Protein AF-A0A7V2EKK7-F1 (afdb_monomer_lite)

pLDDT: mean 91.12, std 6.4, range [53.28, 96.62]

Structure (mmCIF, N/CA/C/O backbone):
data_AF-A0A7V2EKK7-F1
#
_entry.id   AF-A0A7V2EKK7-F1
#
loop_
_atom_site.group_PDB
_atom_site.id
_atom_site.type_symbol
_atom_site.label_atom_id
_atom_site.label_alt_id
_atom_site.label_comp_id
_atom_site.label_asym_id
_atom_site.label_entity_id
_atom_site.label_seq_id
_atom_site.pdbx_PDB_ins_code
_atom_site.Cartn_x
_atom_site.Cartn_y
_atom_site.Cartn_z
_atom_site.occupancy
_atom_site.B_iso_or_equiv
_atom_site.auth_seq_id
_atom_site.auth_comp_id
_atom_site.auth_asym_id
_atom_site.auth_atom_id
_atom_site.pdbx_PDB_model_num
ATOM 1 N N . MET A 1 1 ? -35.196 5.013 49.686 1.00 64.00 1 MET A N 1
ATOM 2 C CA . MET A 1 1 ? -33.800 5.391 49.359 1.00 64.00 1 MET A CA 1
ATOM 3 C C . MET A 1 1 ? -32.950 4.212 48.882 1.00 64.00 1 MET A C 1
ATOM 5 O O . MET A 1 1 ? -32.254 4.381 47.896 1.00 64.00 1 MET A O 1
ATOM 9 N N . ARG A 1 2 ? -33.038 3.020 49.497 1.00 78.38 2 ARG A N 1
ATOM 10 C CA . ARG A 1 2 ? -32.252 1.824 49.110 1.00 78.38 2 ARG A CA 1
ATOM 11 C C . ARG A 1 2 ? -32.430 1.379 47.644 1.00 78.38 2 ARG A C 1
ATOM 13 O O . ARG A 1 2 ? -31.446 1.198 46.948 1.00 78.38 2 ARG A O 1
ATOM 20 N N . PHE A 1 3 ? -33.672 1.358 47.156 1.00 84.19 3 PHE A N 1
ATOM 21 C CA . PHE A 1 3 ? -34.009 1.009 45.766 1.00 84.19 3 PHE A CA 1
ATOM 22 C C . PHE A 1 3 ? -33.352 1.922 44.715 1.00 84.19 3 PHE A C 1
ATOM 24 O O . PHE A 1 3 ? -32.885 1.459 43.684 1.00 84.19 3 PHE A O 1
ATOM 31 N N . ILE A 1 4 ? -33.281 3.229 44.989 1.00 87.81 4 ILE A N 1
ATOM 32 C CA . ILE A 1 4 ? -32.661 4.196 44.070 1.00 87.81 4 ILE A CA 1
ATOM 33 C C . ILE A 1 4 ? -31.144 3.982 44.030 1.00 87.81 4 ILE A C 1
ATOM 35 O O . ILE A 1 4 ? -30.550 4.048 42.962 1.00 87.81 4 ILE A O 1
ATOM 39 N N . ALA A 1 5 ? -30.519 3.679 45.171 1.00 87.75 5 ALA A N 1
ATOM 40 C CA . ALA A 1 5 ? -29.091 3.378 45.224 1.00 87.75 5 ALA A CA 1
ATOM 41 C C . ALA A 1 5 ? -28.743 2.077 44.476 1.00 87.75 5 ALA A C 1
ATOM 43 O O . ALA A 1 5 ? -27.777 2.056 43.723 1.00 87.75 5 ALA A O 1
ATOM 44 N N . GLU A 1 6 ? -29.553 1.025 44.629 1.00 89.62 6 GLU A N 1
ATOM 45 C CA . GLU A 1 6 ? -29.388 -0.249 43.909 1.00 89.62 6 GLU A CA 1
ATOM 46 C C . GLU A 1 6 ? -29.587 -0.085 42.395 1.00 89.62 6 GLU A C 1
ATOM 48 O O . GLU A 1 6 ? -28.825 -0.640 41.607 1.00 89.62 6 GLU A O 1
ATOM 53 N N . PHE A 1 7 ? -30.560 0.732 41.982 1.00 91.31 7 PHE A N 1
ATOM 54 C CA . PHE A 1 7 ? -30.777 1.062 40.574 1.00 91.31 7 PHE A CA 1
ATOM 55 C C . PHE A 1 7 ? -29.625 1.883 39.974 1.00 91.31 7 PHE A C 1
ATOM 57 O O . PHE A 1 7 ? -29.194 1.625 38.856 1.00 91.31 7 PHE A O 1
ATOM 64 N N . ILE A 1 8 ? -29.093 2.864 40.708 1.00 89.81 8 ILE A N 1
ATOM 65 C CA . ILE A 1 8 ? -27.939 3.647 40.244 1.00 89.81 8 ILE A CA 1
ATOM 66 C C . ILE A 1 8 ? -26.702 2.751 40.117 1.00 89.81 8 ILE A C 1
ATOM 68 O O . ILE A 1 8 ? -25.987 2.848 39.122 1.00 89.81 8 ILE A O 1
ATOM 72 N N . LEU A 1 9 ? -26.465 1.861 41.085 1.00 91.75 9 LEU A N 1
ATOM 73 C CA . LEU A 1 9 ? -25.347 0.918 41.041 1.00 91.75 9 LEU A CA 1
ATOM 74 C C . LEU A 1 9 ? -25.436 -0.019 39.832 1.00 91.75 9 LEU A C 1
ATOM 76 O O . LEU A 1 9 ? -24.449 -0.160 39.116 1.00 91.75 9 LEU A O 1
ATOM 80 N N . SER A 1 10 ? -26.612 -0.582 39.541 1.00 89.62 10 SER A N 1
ATOM 81 C CA . SER A 1 10 ? -26.771 -1.486 38.395 1.00 89.62 10 SER A CA 1
ATOM 82 C C . SER A 1 10 ? -26.573 -0.784 37.047 1.00 89.62 10 SER A C 1
ATOM 84 O O . SER A 1 10 ? -25.971 -1.353 36.138 1.00 89.62 10 SER A O 1
ATOM 86 N N . VAL A 1 11 ? -27.008 0.474 36.915 1.00 90.31 11 VAL A N 1
ATOM 87 C CA . VAL A 1 11 ? -26.758 1.283 35.710 1.00 90.31 11 VAL A CA 1
ATOM 88 C C . VAL A 1 11 ? -25.268 1.600 35.550 1.00 90.31 11 VAL A C 1
ATOM 90 O O . VAL A 1 11 ? -24.744 1.531 34.439 1.00 90.31 11 VAL A O 1
ATOM 93 N N . VAL A 1 12 ? -24.566 1.920 36.639 1.00 91.44 12 VAL A N 1
ATOM 94 C CA . VAL A 1 12 ? -23.119 2.190 36.606 1.00 91.44 12 VAL A CA 1
ATOM 95 C C . VAL A 1 12 ? -22.329 0.934 36.233 1.00 91.44 12 VAL A C 1
ATOM 97 O O . VAL A 1 12 ? -21.440 1.011 35.387 1.00 91.44 12 VAL A O 1
ATOM 100 N N . GLU A 1 13 ? -22.679 -0.227 36.788 1.00 92.62 13 GLU A N 1
ATOM 101 C CA . GLU A 1 13 ? -22.058 -1.510 36.430 1.00 92.62 13 GLU A CA 1
ATOM 102 C C . GLU A 1 13 ? -22.280 -1.861 34.952 1.00 92.62 13 GLU A C 1
ATOM 104 O O . GLU A 1 13 ? -21.349 -2.297 34.266 1.00 92.62 13 GLU A O 1
ATOM 109 N N . LEU A 1 14 ? -23.487 -1.610 34.429 1.00 92.44 14 LEU A N 1
ATOM 110 C CA . LEU A 1 14 ? -23.796 -1.791 33.011 1.00 92.44 14 LEU A CA 1
ATOM 111 C C . LEU A 1 14 ? -22.898 -0.901 32.136 1.00 92.44 14 LEU A C 1
ATOM 113 O O . LEU A 1 14 ? -22.243 -1.403 31.220 1.00 92.44 14 LEU A O 1
ATOM 117 N N . LEU A 1 15 ? -22.801 0.392 32.458 1.00 90.62 15 LEU A N 1
ATOM 118 C CA . LEU A 1 15 ? -21.969 1.350 31.724 1.00 90.62 15 LEU A CA 1
ATOM 119 C C . LEU A 1 15 ? -20.478 1.004 31.789 1.00 90.62 15 LEU A C 1
ATOM 121 O O . LEU A 1 15 ? -19.777 1.123 30.785 1.00 90.62 15 LEU A O 1
ATOM 125 N N . GLU A 1 16 ? -19.974 0.533 32.930 1.00 91.81 16 GLU A N 1
ATOM 126 C CA . GLU A 1 16 ? -18.589 0.064 33.035 1.00 91.81 16 GLU A CA 1
ATOM 127 C C . GLU A 1 16 ? -18.314 -1.171 32.170 1.00 91.81 16 GLU A C 1
ATOM 129 O O . GLU A 1 16 ? -17.206 -1.329 31.640 1.00 91.81 16 GLU A O 1
ATOM 134 N N . SER A 1 17 ? -19.293 -2.070 32.048 1.00 90.06 17 SER A N 1
ATOM 135 C CA . SER A 1 17 ? -19.172 -3.268 31.218 1.00 90.06 17 SER A CA 1
ATOM 136 C C . SER A 1 17 ? -19.143 -2.911 29.727 1.00 90.06 17 SER A C 1
ATOM 138 O O . SER A 1 17 ? -18.258 -3.375 29.000 1.00 90.06 17 SER A O 1
ATOM 140 N N . GLU A 1 18 ? -20.015 -1.997 29.290 1.00 88.31 18 GLU A N 1
ATOM 141 C CA . GLU A 1 18 ? -20.035 -1.496 27.916 1.00 88.31 18 GLU A CA 1
ATOM 142 C C . GLU A 1 18 ? -18.787 -0.678 27.595 1.00 88.31 18 GLU A C 1
ATOM 144 O O . GLU A 1 18 ? -18.195 -0.865 26.535 1.00 88.31 18 GLU A O 1
ATOM 149 N N . ALA A 1 19 ? -18.314 0.165 28.517 1.00 86.50 19 ALA A N 1
ATOM 150 C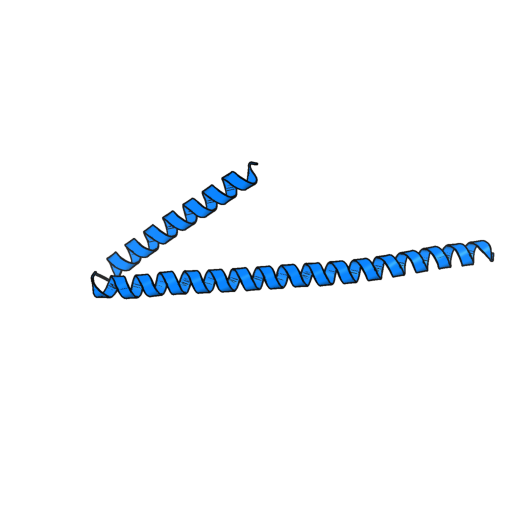 CA . ALA A 1 19 ? -17.088 0.935 28.327 1.00 86.50 19 ALA A CA 1
ATOM 151 C C . ALA A 1 19 ? -15.864 0.022 28.142 1.00 86.50 19 ALA A C 1
ATOM 153 O O . ALA A 1 19 ? -15.003 0.291 27.299 1.00 86.50 19 ALA A O 1
ATOM 154 N N . ARG A 1 20 ? -15.789 -1.091 28.887 1.00 89.25 20 ARG A N 1
ATOM 155 C CA . ARG A 1 20 ? -14.737 -2.106 28.710 1.00 89.25 20 ARG A CA 1
ATOM 156 C C . ARG A 1 20 ? -14.844 -2.814 27.362 1.00 89.25 20 ARG A C 1
ATOM 158 O O . ARG A 1 20 ? -13.831 -2.930 26.671 1.00 89.25 20 ARG A O 1
ATOM 165 N N . ALA A 1 21 ? -16.043 -3.240 26.969 1.00 86.81 21 ALA A N 1
ATOM 166 C CA . ALA A 1 21 ? -16.270 -3.869 25.669 1.00 86.81 21 ALA A CA 1
ATOM 167 C C . ALA A 1 21 ? -15.936 -2.912 24.510 1.00 86.81 21 ALA A C 1
ATOM 169 O O . ALA A 1 21 ? -15.226 -3.278 23.574 1.00 86.81 21 ALA A O 1
ATOM 170 N N . PHE A 1 22 ? -16.361 -1.654 24.614 1.00 89.56 22 PHE A N 1
ATOM 171 C CA . PHE A 1 22 ? -16.084 -0.602 23.644 1.00 89.56 22 PHE A CA 1
ATOM 172 C C . PHE A 1 22 ? -14.586 -0.311 23.530 1.00 89.56 22 PHE A C 1
ATOM 174 O O . PHE A 1 22 ? -14.057 -0.236 22.423 1.00 89.56 22 PHE A O 1
ATOM 181 N N . LYS A 1 23 ? -13.871 -0.235 24.660 1.00 89.19 23 LYS A N 1
ATOM 182 C CA . LYS A 1 23 ? -12.414 -0.057 24.673 1.00 89.19 23 LYS A CA 1
ATOM 183 C C . LYS A 1 23 ? -11.699 -1.196 23.948 1.00 89.19 23 LYS A C 1
ATOM 185 O O . LYS A 1 23 ? -10.803 -0.923 23.156 1.00 89.19 23 LYS A O 1
ATOM 190 N N . LEU A 1 24 ? -12.084 -2.450 24.192 1.00 87.69 24 LEU A N 1
ATOM 191 C CA . LEU A 1 24 ? -11.487 -3.611 23.519 1.00 87.69 24 LEU A CA 1
ATOM 192 C C . LEU A 1 24 ? -11.787 -3.622 22.016 1.00 87.69 24 LEU A C 1
ATOM 194 O O . LEU A 1 24 ? -10.888 -3.888 21.220 1.00 87.69 24 LEU A O 1
ATOM 198 N N . ASN A 1 25 ? -13.013 -3.269 21.626 1.00 88.69 25 ASN A N 1
ATOM 199 C CA . ASN A 1 25 ? -13.410 -3.182 20.221 1.00 88.69 25 ASN A CA 1
ATOM 200 C C . ASN A 1 25 ? -12.681 -2.057 19.480 1.00 88.69 25 ASN A C 1
ATOM 202 O O . ASN A 1 25 ? -12.232 -2.259 18.355 1.00 88.69 25 ASN A O 1
ATOM 206 N N . ILE A 1 26 ? -12.502 -0.891 20.109 1.00 90.25 26 ILE A N 1
ATOM 207 C CA . ILE A 1 26 ? -11.676 0.181 19.540 1.00 90.25 26 ILE A CA 1
ATOM 208 C C . ILE A 1 26 ? -10.238 -0.291 19.395 1.00 90.25 26 ILE A C 1
ATOM 210 O O . ILE A 1 26 ? -9.632 -0.065 18.352 1.00 90.25 26 ILE A O 1
ATOM 214 N N . LEU A 1 27 ? -9.681 -0.935 20.422 1.00 90.12 27 LEU A N 1
ATOM 215 C CA . LEU A 1 27 ? -8.289 -1.362 20.385 1.00 90.12 27 LEU A CA 1
ATOM 216 C C . LEU A 1 27 ? -8.055 -2.366 19.250 1.00 90.12 27 LEU A C 1
ATOM 218 O O . LEU A 1 27 ? -7.088 -2.219 18.507 1.00 90.12 27 LEU A O 1
ATOM 222 N N . SER A 1 28 ? -8.968 -3.327 19.069 1.00 90.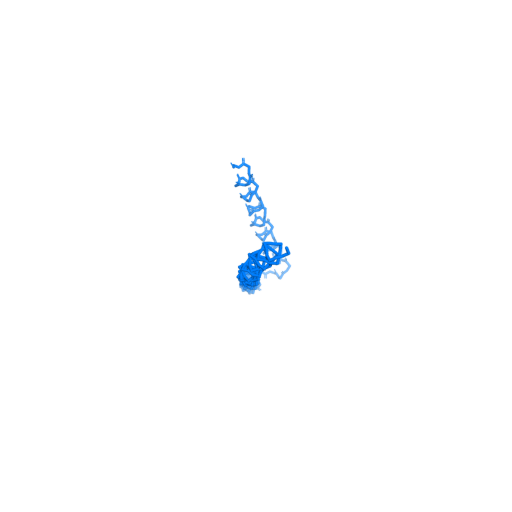12 28 SER A N 1
ATOM 223 C CA . SER A 1 28 ? -8.881 -4.290 17.968 1.00 90.12 28 SER A CA 1
ATOM 224 C C . SER A 1 28 ? -9.035 -3.605 16.611 1.00 90.12 28 SER A C 1
ATOM 226 O O . SER A 1 28 ? -8.222 -3.841 15.720 1.00 90.12 28 SER A O 1
ATOM 228 N N . LEU A 1 29 ? -9.999 -2.690 16.464 1.00 91.50 29 LEU A N 1
ATOM 229 C CA . LEU A 1 29 ? -10.212 -1.928 15.235 1.00 91.50 29 LEU A CA 1
ATOM 230 C C . LEU A 1 29 ? -8.981 -1.093 14.867 1.00 91.50 29 LEU A C 1
ATOM 232 O O . LEU A 1 29 ? -8.541 -1.120 13.719 1.00 91.50 29 LEU A O 1
ATOM 236 N N . VAL A 1 30 ? -8.376 -0.412 15.840 1.00 92.94 30 VAL A N 1
ATOM 237 C CA . VAL A 1 30 ? -7.129 0.337 15.646 1.00 92.94 30 VAL A CA 1
ATOM 238 C C . VAL A 1 30 ? -6.005 -0.604 15.219 1.00 92.94 30 VAL A C 1
ATOM 240 O O . VAL A 1 30 ? -5.308 -0.303 14.252 1.00 92.94 30 VAL A O 1
ATOM 243 N N . SER A 1 31 ? -5.846 -1.761 15.867 1.00 89.62 31 SER A N 1
ATOM 244 C CA . SER A 1 31 ? -4.853 -2.755 15.450 1.00 89.62 31 SER A CA 1
ATOM 245 C C . SER A 1 31 ? -5.076 -3.215 14.007 1.00 89.62 31 SER A C 1
ATOM 247 O O . SER A 1 31 ? -4.123 -3.225 13.230 1.00 89.62 31 SER A O 1
ATOM 249 N N . TYR A 1 32 ? -6.313 -3.528 13.610 1.00 92.50 32 TYR A N 1
ATOM 250 C CA . TYR A 1 32 ? -6.625 -3.922 12.233 1.00 92.50 32 TYR A CA 1
ATOM 251 C C . TYR A 1 32 ? -6.291 -2.822 11.226 1.00 92.50 32 TYR A C 1
ATOM 253 O O . TYR A 1 32 ? -5.684 -3.109 10.196 1.00 92.50 32 TYR A O 1
ATOM 261 N N . LEU A 1 33 ? -6.630 -1.566 11.526 1.00 92.56 33 LEU A N 1
ATOM 262 C CA . LEU A 1 33 ? -6.308 -0.432 10.658 1.00 92.56 33 LEU A CA 1
ATOM 263 C C . LEU A 1 33 ? -4.798 -0.216 10.529 1.00 92.56 33 LEU A C 1
ATOM 265 O O . LEU A 1 33 ? -4.315 0.035 9.427 1.00 92.56 33 LEU A O 1
ATOM 269 N N . VAL A 1 34 ? -4.044 -0.358 11.621 1.00 94.06 34 VAL A N 1
ATOM 270 C CA . VAL A 1 34 ? -2.577 -0.253 11.602 1.00 94.06 34 VAL A CA 1
ATOM 271 C C . VAL A 1 34 ? -1.962 -1.370 10.760 1.00 94.06 34 VAL A C 1
ATOM 273 O O . VAL A 1 34 ? -1.106 -1.093 9.922 1.00 94.06 34 VAL A O 1
ATOM 276 N N . PHE A 1 35 ? -2.416 -2.616 10.920 1.00 93.38 35 PHE A N 1
ATOM 277 C CA . PHE A 1 35 ? -1.951 -3.734 10.093 1.00 93.38 35 PHE A CA 1
ATOM 278 C C . PHE A 1 35 ? -2.303 -3.548 8.617 1.00 93.38 35 PHE A C 1
ATOM 280 O O . PHE A 1 35 ? -1.466 -3.808 7.754 1.00 93.38 35 PHE A O 1
ATOM 287 N N . LEU A 1 36 ? -3.510 -3.065 8.319 1.00 94.44 36 LEU A N 1
ATOM 288 C CA . LEU A 1 36 ? -3.932 -2.769 6.954 1.00 94.44 36 LEU A CA 1
ATOM 289 C C . LEU A 1 36 ? -3.061 -1.668 6.341 1.00 94.44 36 LEU A C 1
ATOM 291 O O . LEU A 1 36 ? -2.563 -1.836 5.230 1.00 94.44 36 LEU A O 1
ATOM 295 N N . ALA A 1 37 ? -2.808 -0.584 7.076 1.00 93.56 37 ALA A N 1
ATOM 296 C CA . ALA A 1 37 ? -1.932 0.496 6.633 1.00 93.56 37 ALA A CA 1
ATOM 297 C C . ALA A 1 37 ? -0.495 0.006 6.393 1.00 93.56 37 ALA A C 1
ATOM 299 O O . ALA A 1 37 ? 0.089 0.296 5.349 1.00 93.56 37 ALA A O 1
ATOM 300 N N . ALA A 1 38 ? 0.061 -0.789 7.312 1.00 94.25 38 ALA A N 1
ATOM 301 C CA . ALA A 1 38 ? 1.382 -1.392 7.153 1.00 94.25 38 ALA A CA 1
ATOM 302 C C . ALA A 1 38 ? 1.440 -2.318 5.926 1.00 94.25 38 ALA A C 1
ATOM 304 O O . ALA A 1 38 ? 2.375 -2.233 5.132 1.00 94.25 38 ALA A O 1
ATOM 305 N N . GLY A 1 39 ? 0.413 -3.147 5.721 1.00 94.50 39 GLY A N 1
ATOM 306 C CA . GLY A 1 39 ? 0.284 -3.998 4.539 1.00 94.50 39 GLY A CA 1
ATOM 307 C C . GLY A 1 39 ? 0.239 -3.192 3.240 1.00 94.50 39 GLY A C 1
ATOM 308 O O . GLY A 1 39 ? 0.958 -3.512 2.295 1.00 94.50 39 GLY A O 1
ATOM 309 N N . MET A 1 40 ? -0.532 -2.100 3.199 1.00 93.44 40 MET A N 1
ATOM 310 C CA . MET A 1 40 ? -0.576 -1.204 2.037 1.00 93.44 40 MET A CA 1
ATOM 311 C C . MET A 1 40 ? 0.783 -0.558 1.755 1.00 93.44 40 MET A C 1
ATOM 313 O O . MET A 1 40 ? 1.191 -0.494 0.598 1.00 93.44 40 MET A O 1
ATOM 317 N N . LEU A 1 41 ? 1.514 -0.127 2.787 1.00 95.06 41 LEU A N 1
ATOM 318 C CA . LEU A 1 41 ? 2.863 0.420 2.622 1.00 95.06 41 LEU A CA 1
ATOM 319 C C . LEU A 1 41 ? 3.833 -0.615 2.045 1.00 95.06 41 LEU A C 1
ATOM 321 O O . LEU A 1 41 ? 4.565 -0.303 1.109 1.00 95.06 41 LEU A O 1
ATOM 325 N N . VAL A 1 42 ? 3.810 -1.851 2.547 1.00 96.44 42 VAL A N 1
ATOM 326 C CA . VAL A 1 42 ? 4.648 -2.939 2.018 1.00 96.44 42 VAL A CA 1
ATOM 327 C C . VAL A 1 42 ? 4.327 -3.211 0.548 1.00 96.44 42 VAL A C 1
ATOM 329 O O . VAL A 1 42 ? 5.246 -3.345 -0.260 1.00 96.44 42 VAL A O 1
ATOM 332 N N . LEU A 1 43 ? 3.045 -3.237 0.174 1.00 94.06 43 LEU A N 1
ATOM 333 C CA . LEU A 1 43 ? 2.635 -3.417 -1.221 1.00 94.06 43 LEU A CA 1
ATOM 334 C C . LEU A 1 43 ? 3.099 -2.262 -2.116 1.00 94.06 43 LEU A C 1
ATOM 336 O O . LEU A 1 43 ? 3.585 -2.511 -3.217 1.00 94.06 43 LEU A O 1
ATOM 340 N N . LEU A 1 44 ? 2.998 -1.016 -1.646 1.00 92.31 44 LEU A N 1
ATOM 341 C CA . LEU A 1 44 ? 3.475 0.157 -2.384 1.00 92.31 44 LEU A CA 1
ATOM 342 C C . LEU A 1 44 ? 4.990 0.112 -2.602 1.00 92.31 44 LEU A C 1
ATOM 344 O O . LEU A 1 44 ? 5.456 0.346 -3.717 1.00 92.31 44 LEU A O 1
ATOM 348 N N . VAL A 1 45 ? 5.757 -0.236 -1.566 1.00 96.62 45 VAL A N 1
ATOM 349 C CA . VAL A 1 45 ? 7.214 -0.390 -1.667 1.00 96.62 45 VAL A CA 1
ATOM 350 C C . VAL A 1 45 ? 7.568 -1.533 -2.617 1.00 96.62 45 VAL A C 1
ATOM 352 O O . VAL A 1 45 ? 8.407 -1.355 -3.496 1.00 96.62 45 VAL A O 1
ATOM 355 N N . GLY A 1 46 ? 6.902 -2.684 -2.500 1.00 95.94 46 GLY A N 1
ATOM 356 C CA . GLY A 1 46 ? 7.107 -3.820 -3.398 1.00 95.94 46 GLY A CA 1
ATOM 357 C C . GLY A 1 46 ? 6.833 -3.461 -4.860 1.00 95.94 46 GLY A C 1
ATOM 358 O O . GLY A 1 46 ? 7.662 -3.734 -5.727 1.00 95.94 46 GLY A O 1
ATOM 359 N N . ALA A 1 47 ? 5.721 -2.776 -5.133 1.00 93.25 47 ALA A N 1
ATOM 360 C CA . ALA A 1 47 ? 5.388 -2.297 -6.472 1.00 93.25 47 ALA A CA 1
ATOM 361 C C . ALA A 1 47 ? 6.439 -1.311 -7.009 1.00 93.25 47 ALA A C 1
ATOM 363 O O . ALA A 1 47 ? 6.882 -1.448 -8.150 1.00 93.25 47 ALA A O 1
ATOM 364 N N . ALA A 1 48 ? 6.893 -0.361 -6.185 1.00 93.69 48 ALA A N 1
ATOM 365 C CA . ALA A 1 48 ? 7.936 0.588 -6.565 1.00 93.69 48 ALA A CA 1
ATOM 366 C C . ALA A 1 48 ? 9.265 -0.112 -6.895 1.00 93.69 48 ALA A C 1
ATOM 368 O O . ALA A 1 48 ? 9.902 0.223 -7.893 1.00 93.69 48 ALA A O 1
ATOM 369 N N . LEU A 1 49 ? 9.664 -1.116 -6.108 1.00 96.38 49 LEU A N 1
ATOM 370 C CA . LEU A 1 49 ? 10.874 -1.904 -6.358 1.00 96.38 49 LEU A CA 1
ATOM 371 C C . LEU A 1 49 ? 10.777 -2.725 -7.648 1.00 96.38 49 LEU A C 1
ATOM 373 O O . LEU A 1 49 ? 11.752 -2.792 -8.394 1.00 96.38 49 LEU A O 1
ATOM 377 N N . ILE A 1 50 ? 9.612 -3.309 -7.942 1.00 95.25 50 ILE A N 1
ATOM 378 C CA . ILE A 1 50 ? 9.374 -4.035 -9.197 1.00 95.25 50 ILE A CA 1
ATOM 379 C C . ILE A 1 50 ? 9.496 -3.087 -10.394 1.00 95.25 50 ILE A C 1
ATOM 381 O O . ILE A 1 50 ? 10.224 -3.389 -11.341 1.00 95.25 50 ILE A O 1
ATOM 385 N N . LEU A 1 51 ? 8.836 -1.924 -10.344 1.00 94.06 51 LEU A N 1
ATOM 386 C CA . LEU A 1 51 ? 8.915 -0.919 -11.409 1.00 94.06 51 LEU A CA 1
ATOM 387 C C . LEU A 1 51 ? 10.346 -0.405 -11.594 1.00 94.06 51 LEU A C 1
ATOM 389 O O . LEU A 1 51 ? 10.812 -0.264 -12.723 1.00 94.06 51 LEU A O 1
ATOM 393 N N . TRP A 1 52 ? 11.066 -0.181 -10.494 1.00 94.06 52 TRP A N 1
ATOM 394 C CA . TRP A 1 52 ? 12.468 0.222 -10.525 1.00 94.06 52 TRP A CA 1
ATOM 395 C C . TRP A 1 52 ? 13.370 -0.848 -11.146 1.00 94.06 52 TRP A C 1
ATOM 397 O O . TRP A 1 52 ? 14.204 -0.535 -11.994 1.00 94.06 52 TRP A O 1
ATOM 407 N N . GLY A 1 53 ? 13.197 -2.115 -10.760 1.00 94.38 53 GLY A N 1
ATOM 408 C CA . GLY A 1 53 ? 13.934 -3.238 -11.337 1.00 94.38 53 GLY A CA 1
ATOM 409 C C . GLY A 1 53 ? 13.678 -3.374 -12.837 1.00 94.38 53 GLY A C 1
ATOM 410 O O . GLY A 1 53 ? 14.621 -3.500 -13.616 1.00 94.38 53 GLY A O 1
ATOM 411 N N . PHE A 1 54 ? 12.417 -3.256 -13.256 1.00 93.38 54 PHE A N 1
ATOM 412 C CA . PHE A 1 54 ? 12.044 -3.293 -14.668 1.00 93.38 54 PHE A CA 1
ATOM 413 C C . PHE A 1 54 ? 12.638 -2.117 -15.454 1.00 93.38 54 PHE A C 1
ATOM 415 O O . PHE A 1 54 ? 13.197 -2.317 -16.531 1.00 93.38 54 PHE A O 1
ATOM 422 N N . TYR A 1 55 ? 12.618 -0.907 -14.887 1.00 93.88 55 TYR A N 1
ATOM 423 C CA . TYR A 1 55 ? 13.292 0.253 -15.469 1.00 93.88 55 TYR A CA 1
ATOM 424 C C . TYR A 1 55 ? 14.796 0.009 -15.638 1.00 93.88 55 TYR A C 1
ATOM 426 O O . TYR A 1 55 ? 15.338 0.229 -16.718 1.00 93.88 55 TYR A O 1
ATOM 434 N N . LYS A 1 56 ? 15.471 -0.506 -14.601 1.00 95.69 56 LYS A N 1
ATOM 435 C CA . LYS A 1 56 ? 16.905 -0.822 -14.656 1.00 95.69 56 LYS A CA 1
ATOM 436 C C . LYS A 1 56 ? 17.246 -1.858 -15.725 1.00 95.69 56 LYS A C 1
ATOM 438 O O . LYS A 1 56 ? 18.303 -1.740 -16.331 1.00 95.69 56 LYS A O 1
ATOM 443 N N . LEU A 1 57 ? 16.370 -2.830 -15.970 1.00 94.56 57 LEU A N 1
ATOM 444 C CA . LEU A 1 57 ? 16.536 -3.799 -17.055 1.00 94.56 57 LEU A CA 1
ATOM 445 C C . LEU A 1 57 ? 16.288 -3.186 -18.437 1.00 94.56 57 LEU A C 1
ATOM 447 O O . LEU A 1 57 ? 16.964 -3.553 -19.385 1.00 94.56 57 LEU A O 1
ATOM 451 N N . LEU A 1 58 ? 15.348 -2.252 -18.572 1.00 92.81 58 LEU A N 1
ATOM 452 C CA . LEU A 1 58 ? 15.079 -1.585 -19.848 1.00 92.81 58 LEU A CA 1
ATOM 453 C C . LEU A 1 58 ? 16.245 -0.694 -20.281 1.00 92.81 58 LEU A C 1
ATOM 455 O O . LEU A 1 58 ? 16.667 -0.759 -21.432 1.00 92.81 58 LEU A O 1
ATOM 459 N N . ILE A 1 59 ? 16.814 0.095 -19.368 1.00 93.94 59 ILE A N 1
ATOM 460 C CA . ILE A 1 59 ? 17.888 1.041 -19.718 1.00 93.94 59 ILE A CA 1
ATOM 461 C C . ILE A 1 59 ? 19.208 0.372 -20.133 1.00 93.94 59 ILE A C 1
ATOM 463 O O . ILE A 1 59 ? 20.117 1.063 -20.583 1.00 93.94 59 ILE A O 1
ATOM 467 N N . THR A 1 60 ? 19.354 -0.949 -19.972 1.00 95.56 60 THR A N 1
ATOM 468 C CA . THR A 1 60 ? 20.509 -1.673 -20.532 1.00 95.56 60 THR A CA 1
ATOM 469 C C . THR A 1 60 ? 20.354 -1.936 -22.029 1.00 95.56 60 THR A C 1
ATOM 471 O O . THR A 1 60 ? 21.356 -2.162 -22.704 1.00 95.56 60 THR A O 1
ATOM 474 N N . ALA A 1 61 ? 19.124 -1.903 -22.551 1.00 94.31 61 ALA A N 1
ATOM 475 C CA . ALA A 1 61 ? 18.802 -2.204 -23.943 1.00 94.31 61 ALA A CA 1
ATOM 476 C C . ALA A 1 61 ? 18.344 -0.974 -24.745 1.00 94.31 61 ALA A C 1
ATOM 478 O O . ALA A 1 61 ? 18.470 -0.966 -25.968 1.00 94.31 61 ALA A O 1
ATOM 479 N N . ILE A 1 62 ? 17.800 0.050 -24.083 1.00 95.31 62 ILE A N 1
ATOM 480 C CA . ILE A 1 62 ? 17.236 1.247 -24.722 1.00 95.31 62 ILE A CA 1
ATOM 481 C C . ILE A 1 62 ? 17.650 2.537 -24.010 1.00 95.31 62 ILE A C 1
ATOM 483 O O . ILE A 1 62 ? 18.131 2.516 -22.879 1.00 95.31 62 ILE A O 1
ATOM 487 N N . ASP A 1 63 ? 17.421 3.673 -24.675 1.00 95.75 63 ASP A N 1
ATOM 488 C CA . ASP A 1 63 ? 17.662 4.999 -24.107 1.00 95.75 63 ASP A CA 1
ATOM 489 C C . ASP A 1 63 ? 16.877 5.212 -22.786 1.00 95.75 63 ASP A C 1
ATOM 491 O O . ASP A 1 63 ? 15.702 4.823 -22.704 1.00 95.75 63 ASP A O 1
ATOM 495 N N . PRO A 1 64 ? 17.477 5.844 -21.754 1.00 93.50 64 PRO A N 1
ATOM 496 C CA . PRO A 1 64 ? 16.828 6.062 -20.460 1.00 93.50 64 PRO A CA 1
ATOM 497 C C . PRO A 1 64 ? 15.486 6.795 -20.540 1.00 93.50 64 PRO A C 1
ATOM 499 O O . PRO A 1 64 ? 14.565 6.475 -19.785 1.00 93.50 64 PRO A O 1
ATOM 502 N N . ILE A 1 65 ? 15.347 7.749 -21.466 1.00 93.56 65 ILE A N 1
ATOM 503 C CA . ILE A 1 65 ? 14.115 8.523 -21.649 1.00 93.56 65 ILE A CA 1
ATOM 504 C C . ILE A 1 65 ? 13.015 7.609 -22.192 1.00 93.56 65 ILE A C 1
ATOM 506 O O . ILE A 1 65 ? 11.896 7.605 -21.673 1.00 93.56 65 ILE A O 1
ATOM 510 N N . ALA A 1 66 ? 13.341 6.781 -23.188 1.00 92.88 66 ALA A N 1
ATOM 511 C CA . ALA A 1 66 ? 12.409 5.803 -23.741 1.00 92.88 66 ALA A CA 1
ATOM 512 C C . ALA A 1 66 ? 11.988 4.764 -22.685 1.00 92.88 66 ALA A C 1
ATOM 514 O O . ALA A 1 66 ? 10.805 4.442 -22.568 1.00 92.88 66 ALA A O 1
ATOM 515 N N . GLY A 1 67 ? 12.930 4.2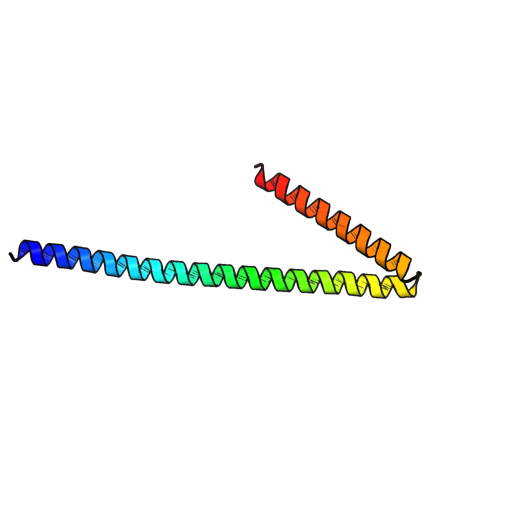94 -21.859 1.00 91.94 67 GLY A N 1
ATOM 516 C CA . GLY A 1 67 ? 12.646 3.375 -20.755 1.00 91.9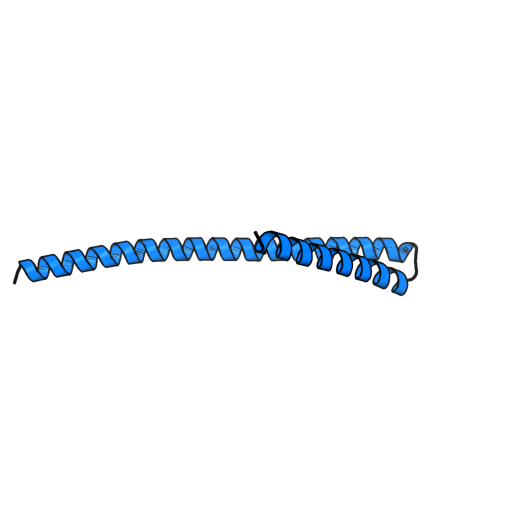4 67 GLY A CA 1
ATOM 517 C C . GLY A 1 67 ? 11.705 3.972 -19.712 1.00 91.94 67 GLY A C 1
ATOM 518 O O . GLY A 1 67 ? 10.739 3.320 -19.312 1.00 91.94 67 GLY A O 1
ATOM 519 N N . ALA A 1 68 ? 11.925 5.227 -19.319 1.00 91.75 68 ALA A N 1
ATOM 520 C CA . ALA A 1 68 ? 11.052 5.924 -18.378 1.00 91.75 68 ALA A CA 1
ATOM 521 C C . ALA A 1 68 ? 9.634 6.093 -18.945 1.00 91.75 68 ALA A C 1
ATOM 523 O O . ALA A 1 68 ? 8.654 5.898 -18.225 1.00 91.75 68 ALA A O 1
ATOM 524 N N . PHE A 1 69 ? 9.518 6.385 -20.244 1.00 95.38 69 PHE A N 1
ATOM 525 C CA . PHE A 1 69 ? 8.228 6.524 -20.918 1.00 95.38 69 PHE A CA 1
ATOM 526 C C . PHE A 1 69 ? 7.446 5.204 -20.955 1.00 95.38 69 PHE A C 1
ATOM 528 O O . PHE A 1 69 ? 6.253 5.185 -20.652 1.00 95.38 69 PHE A O 1
ATOM 535 N N . ILE A 1 70 ? 8.115 4.085 -21.255 1.00 93.62 70 ILE A N 1
ATOM 536 C CA . ILE A 1 70 ? 7.495 2.751 -21.269 1.00 93.62 70 ILE A CA 1
ATOM 537 C C . ILE A 1 70 ? 7.022 2.355 -19.866 1.00 93.62 70 ILE A C 1
ATOM 539 O O . ILE A 1 70 ? 5.868 1.966 -19.690 1.00 93.62 70 ILE A O 1
ATOM 543 N N . VAL A 1 71 ? 7.885 2.488 -18.854 1.00 94.38 71 VAL A N 1
ATOM 544 C CA . VAL A 1 71 ? 7.549 2.143 -17.462 1.00 94.38 71 VAL A CA 1
ATOM 545 C C . VAL A 1 71 ? 6.410 3.024 -16.947 1.00 94.38 71 VAL A C 1
ATOM 547 O O . VAL A 1 71 ? 5.461 2.516 -16.346 1.00 94.38 71 VAL A O 1
ATOM 550 N N . GLY A 1 72 ? 6.458 4.329 -17.223 1.00 93.38 72 GLY A N 1
ATOM 551 C CA . GLY A 1 72 ? 5.394 5.268 -16.872 1.00 93.38 72 GLY A CA 1
ATOM 552 C C . GLY A 1 72 ? 4.068 4.927 -17.555 1.00 93.38 72 GLY A C 1
ATOM 553 O O . GLY A 1 72 ? 3.034 4.874 -16.892 1.00 93.38 72 GLY A O 1
ATOM 554 N N . GLY A 1 73 ? 4.098 4.608 -18.851 1.00 95.19 73 GLY A N 1
ATOM 555 C CA . GLY A 1 73 ? 2.920 4.190 -19.611 1.00 95.19 73 GLY A CA 1
ATOM 556 C C . GLY A 1 73 ? 2.280 2.916 -19.055 1.00 95.19 73 GLY A C 1
ATOM 557 O O . GLY A 1 73 ? 1.075 2.886 -18.812 1.00 95.19 73 GLY A O 1
ATOM 558 N N . ILE A 1 74 ? 3.086 1.890 -18.765 1.00 93.62 74 ILE A N 1
ATOM 559 C CA . ILE A 1 74 ? 2.610 0.646 -18.138 1.00 93.62 74 ILE A CA 1
ATOM 560 C C . ILE A 1 74 ? 1.997 0.936 -16.763 1.00 93.62 74 ILE A C 1
ATOM 562 O O . ILE A 1 74 ? 0.911 0.446 -16.455 1.00 93.62 74 ILE A O 1
ATOM 566 N N . THR A 1 75 ? 2.651 1.775 -15.957 1.00 94.12 75 THR A N 1
ATOM 567 C CA . THR A 1 75 ? 2.162 2.155 -14.623 1.00 94.12 75 THR A CA 1
ATOM 568 C C . THR A 1 75 ? 0.804 2.857 -14.703 1.00 94.12 75 THR A C 1
ATOM 570 O O . THR A 1 75 ? -0.099 2.534 -13.932 1.00 94.12 75 THR A O 1
ATOM 573 N N . LE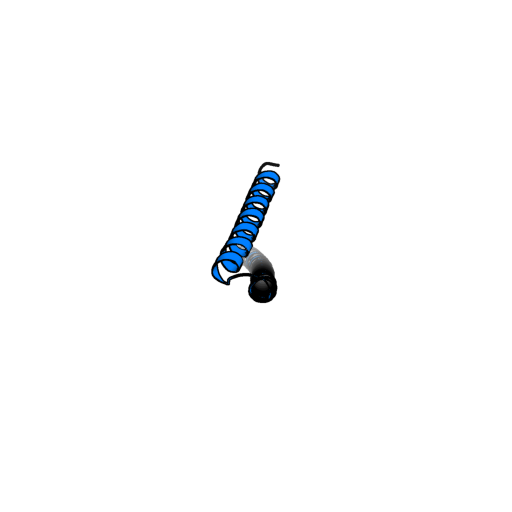U A 1 76 ? 0.617 3.764 -15.668 1.00 95.31 76 LEU A N 1
ATOM 574 C CA . LEU A 1 76 ? -0.665 4.436 -15.900 1.00 95.31 76 LEU A CA 1
ATOM 575 C C . LEU A 1 76 ? -1.764 3.461 -16.333 1.00 95.31 76 LEU A C 1
ATOM 577 O O . LEU A 1 76 ? -2.877 3.541 -15.816 1.00 95.31 76 LEU A O 1
ATOM 581 N N . ILE A 1 77 ? -1.461 2.525 -17.237 1.00 95.69 77 ILE A N 1
ATOM 582 C CA . ILE A 1 77 ? -2.425 1.508 -17.686 1.00 95.69 77 ILE A CA 1
ATOM 583 C C . ILE A 1 77 ? -2.861 0.633 -16.508 1.00 95.69 77 ILE A C 1
ATOM 585 O O . ILE A 1 77 ? -4.057 0.434 -16.297 1.00 95.69 77 ILE A O 1
ATOM 589 N N . ILE A 1 78 ? -1.912 0.150 -15.702 1.00 92.69 78 ILE A N 1
ATOM 590 C CA . ILE A 1 78 ? -2.210 -0.650 -14.508 1.00 92.69 78 ILE A CA 1
ATOM 591 C C . ILE A 1 78 ? -3.056 0.160 -13.520 1.00 92.69 78 ILE A C 1
ATOM 593 O O . ILE A 1 78 ? -4.079 -0.332 -13.045 1.00 92.69 78 ILE A O 1
ATOM 597 N N . GLY A 1 79 ? -2.686 1.416 -13.251 1.00 92.75 79 GLY A N 1
ATOM 598 C CA . GLY A 1 79 ? -3.451 2.305 -12.376 1.00 92.75 79 GLY A CA 1
ATOM 599 C C . GLY A 1 79 ? -4.889 2.513 -12.857 1.00 92.75 79 GLY A C 1
ATOM 600 O O . GLY A 1 79 ? -5.830 2.414 -12.067 1.00 92.75 79 GLY A O 1
ATOM 601 N N . PHE A 1 80 ? -5.083 2.718 -14.161 1.00 95.19 80 PHE A N 1
ATOM 602 C CA . PHE A 1 80 ? -6.409 2.833 -14.763 1.00 95.19 80 PHE A CA 1
ATOM 603 C C . PHE A 1 80 ? -7.235 1.549 -14.595 1.00 95.19 80 PHE A C 1
ATOM 605 O O . PHE A 1 80 ? -8.396 1.619 -14.188 1.00 95.19 80 PHE A O 1
ATOM 612 N N . LEU A 1 81 ? -6.642 0.375 -14.845 1.00 93.81 81 LEU A N 1
ATOM 613 C CA . LEU A 1 81 ? -7.310 -0.920 -14.670 1.00 93.81 81 LEU A CA 1
ATOM 614 C C . LEU A 1 81 ? -7.715 -1.172 -13.213 1.00 93.81 81 LEU A C 1
ATOM 616 O O . LEU A 1 81 ? -8.816 -1.666 -12.968 1.00 93.81 81 LEU A O 1
ATOM 620 N N . ILE A 1 82 ? -6.872 -0.790 -12.248 1.00 92.12 82 ILE A N 1
ATOM 621 C CA . ILE A 1 82 ? -7.187 -0.888 -10.817 1.00 92.12 82 ILE A CA 1
ATOM 622 C C . ILE A 1 82 ? -8.384 0.005 -10.474 1.00 92.12 82 ILE A C 1
ATOM 624 O O . ILE A 1 82 ? -9.351 -0.475 -9.884 1.00 92.12 82 ILE A O 1
ATOM 628 N N . ILE A 1 83 ? -8.367 1.280 -10.880 1.00 93.44 83 ILE A N 1
ATOM 629 C CA . ILE A 1 83 ? -9.477 2.215 -10.626 1.00 93.44 83 ILE A CA 1
ATOM 630 C C . ILE A 1 83 ? -10.773 1.696 -11.254 1.00 93.44 83 ILE A C 1
ATOM 632 O O . ILE A 1 83 ? -11.826 1.710 -10.613 1.00 93.44 83 ILE A O 1
ATOM 636 N N . TYR A 1 84 ? -10.704 1.222 -12.497 1.00 94.25 84 TYR A N 1
ATOM 637 C CA . TYR A 1 84 ? -11.849 0.646 -13.190 1.00 94.25 84 TYR A CA 1
ATOM 638 C C . TYR A 1 84 ? -12.398 -0.588 -12.456 1.00 94.25 84 TYR A C 1
ATOM 640 O O . TYR A 1 84 ? -13.607 -0.691 -12.241 1.00 94.25 84 TYR A O 1
ATOM 648 N N . GLY A 1 85 ? -11.518 -1.489 -12.010 1.00 91.62 85 GLY A N 1
ATOM 649 C CA . GLY A 1 85 ? -11.882 -2.667 -11.225 1.00 91.62 85 GLY A CA 1
ATOM 650 C C . GLY A 1 85 ? -12.561 -2.307 -9.903 1.00 91.62 85 GLY A C 1
ATOM 651 O O . GLY A 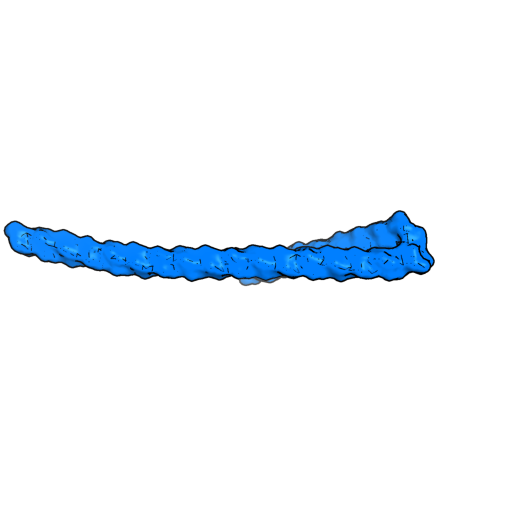1 85 ? -13.627 -2.839 -9.603 1.00 91.62 85 GLY A O 1
ATOM 652 N N . ILE A 1 86 ? -12.006 -1.348 -9.153 1.00 92.56 86 ILE A N 1
ATOM 653 C CA . ILE A 1 86 ? -12.590 -0.860 -7.893 1.00 92.56 86 ILE A CA 1
ATOM 654 C C . ILE A 1 86 ? -13.991 -0.293 -8.136 1.00 92.56 86 ILE A C 1
ATOM 656 O O . ILE A 1 86 ? -14.935 -0.668 -7.440 1.00 92.56 86 ILE A O 1
ATOM 660 N N . ARG A 1 87 ? -14.153 0.566 -9.152 1.00 91.50 87 ARG A N 1
ATOM 661 C CA . ARG A 1 87 ? -15.458 1.152 -9.502 1.00 91.50 87 ARG A CA 1
ATOM 662 C C . ARG A 1 87 ? -16.490 0.086 -9.860 1.00 91.50 87 ARG A C 1
ATOM 664 O O . ARG A 1 87 ? -17.646 0.211 -9.473 1.00 91.50 87 ARG A O 1
ATOM 671 N N . ARG A 1 88 ? -16.083 -0.970 -10.570 1.00 89.75 88 ARG A N 1
ATOM 672 C CA . ARG A 1 88 ? -16.976 -2.074 -10.942 1.00 89.75 88 ARG A CA 1
ATOM 673 C C . ARG A 1 88 ? -17.442 -2.885 -9.733 1.00 89.75 88 ARG A C 1
ATOM 675 O O . ARG A 1 88 ? -18.586 -3.328 -9.721 1.00 89.75 88 ARG A O 1
ATOM 682 N N . THR A 1 89 ? -16.578 -3.089 -8.744 1.00 85.81 89 THR A N 1
ATOM 683 C CA . THR A 1 89 ? -16.925 -3.829 -7.523 1.00 85.81 89 THR A CA 1
ATOM 684 C C . THR A 1 89 ? -17.789 -2.995 -6.581 1.00 85.81 89 THR A C 1
ATOM 686 O O . THR A 1 89 ? -18.705 -3.540 -5.989 1.00 85.81 89 THR A O 1
ATOM 689 N N . ALA A 1 90 ? -17.552 -1.683 -6.486 1.00 77.38 90 ALA A N 1
ATOM 690 C CA . ALA A 1 90 ? -18.341 -0.778 -5.644 1.00 77.38 90 ALA A CA 1
ATOM 691 C C . ALA A 1 90 ? -19.753 -0.480 -6.189 1.00 77.38 90 ALA A C 1
ATOM 693 O O . ALA A 1 90 ? -20.600 0.021 -5.458 1.00 77.38 90 ALA A O 1
ATOM 694 N N . ALA A 1 91 ? -19.998 -0.746 -7.475 1.00 68.81 91 ALA A N 1
ATOM 695 C CA . ALA A 1 91 ? -21.310 -0.604 -8.109 1.00 68.81 91 ALA A CA 1
ATOM 696 C C . ALA A 1 91 ? -22.203 -1.856 -7.972 1.00 68.81 91 ALA A C 1
ATOM 698 O O . ALA A 1 91 ? -23.308 -1.868 -8.515 1.00 68.81 91 ALA A O 1
ATOM 699 N N . ARG A 1 92 ? -21.713 -2.915 -7.315 1.00 53.28 92 ARG A N 1
ATOM 700 C CA . ARG A 1 92 ? -22.470 -4.122 -6.959 1.00 53.28 92 ARG A CA 1
ATOM 701 C C . ARG A 1 92 ? -22.829 -4.089 -5.484 1.00 53.28 92 ARG A C 1
ATOM 703 O O . ARG A 1 92 ? -23.928 -4.588 -5.172 1.00 53.28 92 ARG A O 1
#

Radius of gyration: 26.85 Å; chains: 1; bounding box: 54×13×74 Å

Sequence (92 aa):
MRFIAEFILSVVELLESEARAFKLNILSLVSYLVFLAAGMLVLLVGAALILWGFYKLLITAIDPIAGAFIVGGITLIIGFLIIYGIRRTAAR

Secondary structure (DSSP, 8-state):
-HHHHHHHHHHHHHHHHHHHHHHHHHHHHHHHHHHHHHHHHHHHHHHHHHHHHHHHHHTTTS-HHHHHHHHHHHHHHHHHHHHHHHHHHHT-

Foldseek 3Di:
DVVVVVVVVVVVVVVVVVVVVVVVVVVVVVVVVVVVVVVVVVVVVVVVVVLVVQLVVVVVPDPSVVSVVVSVVVVVVVVVVVVVVVVVVVVD